Protein AF-A0AAV0Y483-F1 (afdb_monomer_lite)

Radius of gyration: 32.99 Å; chains: 1; bounding box: 53×84×98 Å

Structure (mmCIF, N/CA/C/O backbone):
data_AF-A0AAV0Y483-F1
#
_entry.id   AF-A0AAV0Y483-F1
#
loop_
_atom_site.group_PDB
_atom_site.id
_atom_site.type_symbol
_atom_site.label_atom_id
_atom_site.label_alt_id
_atom_site.label_comp_id
_atom_site.label_asym_id
_atom_site.label_entity_id
_atom_site.label_seq_id
_atom_site.pdbx_PDB_ins_code
_atom_site.Cartn_x
_atom_site.Cartn_y
_atom_site.Cartn_z
_atom_site.occupancy
_atom_site.B_iso_or_equiv
_atom_site.auth_seq_id
_atom_site.auth_comp_id
_atom_site.auth_asym_id
_atom_site.auth_atom_id
_atom_site.pdbx_PDB_model_num
ATOM 1 N N . MET A 1 1 ? 37.508 38.593 -47.266 1.00 43.88 1 MET A N 1
ATOM 2 C CA . MET A 1 1 ? 36.662 38.050 -46.185 1.00 43.88 1 MET A CA 1
ATOM 3 C C . MET A 1 1 ? 37.261 36.709 -45.834 1.00 43.88 1 MET A C 1
ATOM 5 O O . MET A 1 1 ? 37.290 35.837 -46.688 1.00 43.88 1 MET A O 1
ATOM 9 N N . ALA A 1 2 ? 37.918 36.641 -44.682 1.00 54.72 2 ALA A N 1
ATOM 10 C CA . ALA A 1 2 ? 38.745 35.520 -44.267 1.00 54.72 2 ALA A CA 1
ATOM 11 C C . ALA A 1 2 ? 38.128 34.891 -43.018 1.00 54.72 2 ALA A C 1
ATOM 13 O O . ALA A 1 2 ? 37.791 35.622 -42.089 1.00 54.72 2 ALA A O 1
ATOM 14 N N . GLY A 1 3 ? 38.052 33.561 -42.997 1.00 60.41 3 GLY A N 1
ATOM 15 C CA . GLY A 1 3 ? 38.099 32.813 -41.745 1.00 60.41 3 GLY A CA 1
ATOM 16 C C . GLY A 1 3 ? 36.783 32.308 -41.164 1.00 60.41 3 GLY A C 1
ATOM 17 O O . GLY A 1 3 ? 36.642 32.350 -39.947 1.00 60.41 3 GLY A O 1
ATOM 18 N N . GLU A 1 4 ? 35.864 31.760 -41.962 1.00 58.06 4 GLU A N 1
ATOM 19 C CA . GLU A 1 4 ? 34.979 30.725 -41.412 1.00 58.06 4 GLU A CA 1
ATOM 20 C C . GLU A 1 4 ? 35.710 29.379 -41.489 1.00 58.06 4 GLU A C 1
ATOM 22 O O . GLU A 1 4 ? 35.810 28.741 -42.534 1.00 58.06 4 GLU A O 1
ATOM 27 N N . ILE A 1 5 ? 36.328 28.983 -40.376 1.00 58.81 5 ILE A N 1
ATOM 28 C CA . ILE A 1 5 ? 36.734 27.594 -40.178 1.00 58.81 5 ILE A CA 1
ATOM 29 C C . ILE A 1 5 ? 35.422 26.857 -39.935 1.00 58.81 5 ILE A C 1
ATOM 31 O O . ILE A 1 5 ? 34.845 26.975 -38.854 1.00 58.81 5 ILE A O 1
ATOM 35 N N . ALA A 1 6 ? 34.916 26.171 -40.959 1.00 62.69 6 ALA A N 1
ATOM 36 C CA . ALA A 1 6 ? 33.845 25.207 -40.778 1.00 62.69 6 ALA A CA 1
ATOM 37 C C . ALA A 1 6 ? 34.297 24.244 -39.673 1.00 62.69 6 ALA A C 1
ATOM 39 O O . ALA A 1 6 ? 35.317 23.569 -39.819 1.00 62.69 6 ALA A O 1
ATOM 40 N N . MET A 1 7 ? 33.604 24.270 -38.532 1.00 58.38 7 MET A N 1
ATOM 41 C CA . MET A 1 7 ? 33.788 23.276 -37.482 1.00 58.38 7 MET A CA 1
ATOM 42 C C . MET A 1 7 ? 33.577 21.918 -38.141 1.00 58.38 7 MET A C 1
ATOM 44 O O . MET A 1 7 ? 32.483 21.650 -38.631 1.00 58.38 7 MET A O 1
ATOM 48 N N . ASP A 1 8 ? 34.632 21.108 -38.185 1.00 57.06 8 ASP A N 1
ATOM 49 C CA . ASP A 1 8 ? 34.559 19.718 -38.618 1.00 57.06 8 ASP A CA 1
ATOM 50 C C . ASP A 1 8 ? 33.479 19.053 -37.756 1.00 57.06 8 ASP A C 1
ATOM 52 O O . ASP A 1 8 ? 33.636 18.920 -36.534 1.00 57.06 8 ASP A O 1
ATOM 56 N N . GLU A 1 9 ? 32.333 18.724 -38.358 1.00 61.97 9 GLU A N 1
ATOM 57 C CA . GLU A 1 9 ? 31.343 17.887 -37.695 1.00 61.97 9 GLU A CA 1
ATOM 58 C C . GLU A 1 9 ? 32.084 16.624 -37.280 1.00 61.97 9 GLU A C 1
ATOM 60 O O . GLU A 1 9 ? 32.682 15.936 -38.107 1.00 61.97 9 GLU A O 1
ATOM 65 N N . THR A 1 10 ? 32.113 16.343 -35.981 1.00 62.28 10 THR A N 1
ATOM 66 C CA . THR A 1 10 ? 32.783 15.155 -35.469 1.00 62.28 10 THR A CA 1
ATOM 67 C C . THR A 1 10 ? 32.011 13.963 -36.018 1.00 62.28 10 THR A C 1
ATOM 69 O O . THR A 1 10 ? 30.938 13.623 -35.517 1.00 62.28 10 THR A O 1
ATOM 72 N N . VAL A 1 11 ? 32.507 13.373 -37.110 1.00 63.53 11 VAL A N 1
ATOM 73 C CA . VAL A 1 11 ? 31.899 12.207 -37.748 1.00 63.53 11 VAL A CA 1
ATOM 74 C C . VAL A 1 11 ? 32.067 11.041 -36.783 1.00 63.53 11 VAL A C 1
ATOM 76 O O . VAL A 1 11 ? 33.058 10.316 -36.813 1.00 63.53 11 VAL A O 1
ATOM 79 N N . MET A 1 12 ? 31.102 10.896 -35.875 1.00 63.53 12 MET A N 1
ATOM 80 C CA . MET A 1 12 ? 31.012 9.761 -34.968 1.00 63.53 12 MET A CA 1
ATOM 81 C C . MET A 1 12 ? 30.983 8.494 -35.813 1.00 63.53 12 MET A C 1
ATOM 83 O O . MET A 1 12 ? 30.107 8.323 -36.669 1.00 63.53 12 MET A O 1
ATOM 87 N N . LEU A 1 13 ? 31.935 7.594 -35.573 1.00 81.50 13 LEU A N 1
ATOM 88 C CA . LEU A 1 13 ? 31.965 6.311 -36.262 1.00 81.50 13 LEU A CA 1
ATOM 89 C C . LEU A 1 13 ? 30.641 5.582 -35.999 1.00 81.50 13 LEU A C 1
ATOM 91 O O . LEU A 1 13 ? 30.093 5.635 -34.896 1.00 81.50 13 LEU A O 1
ATOM 95 N N . ALA A 1 14 ? 30.118 4.865 -36.997 1.00 79.12 14 ALA A N 1
ATOM 96 C CA . ALA A 1 14 ? 28.844 4.151 -36.862 1.00 79.12 14 ALA A CA 1
ATOM 97 C C . ALA A 1 14 ? 28.823 3.205 -35.642 1.00 79.12 14 ALA A C 1
ATOM 99 O O . ALA A 1 14 ? 27.789 3.037 -34.997 1.00 79.12 14 ALA A O 1
ATOM 100 N N . SER A 1 15 ? 29.981 2.641 -35.286 1.00 82.69 15 SER A N 1
ATOM 101 C CA . SER A 1 15 ? 30.185 1.818 -34.092 1.00 82.69 15 SER A CA 1
ATOM 102 C C . SER A 1 15 ? 30.084 2.605 -32.780 1.00 82.69 15 SER A C 1
ATOM 104 O O . SER A 1 15 ? 29.519 2.100 -31.813 1.00 82.69 15 SER A O 1
ATOM 106 N N . GLU A 1 16 ? 30.598 3.832 -32.728 1.00 83.38 16 GLU A N 1
ATOM 107 C CA . GLU A 1 16 ? 30.497 4.717 -31.564 1.00 83.38 16 GLU A CA 1
ATOM 108 C C . GLU A 1 16 ? 29.073 5.230 -31.397 1.00 83.38 16 GLU A C 1
ATOM 110 O O . GLU A 1 16 ? 28.526 5.165 -30.300 1.00 83.38 16 GLU A O 1
ATOM 115 N N . ARG A 1 17 ? 28.422 5.626 -32.498 1.00 84.81 17 ARG A N 1
ATOM 116 C CA . ARG A 1 17 ? 26.998 5.975 -32.496 1.00 84.81 17 ARG A CA 1
ATOM 117 C C . ARG A 1 17 ? 26.150 4.817 -31.976 1.00 84.81 17 ARG A C 1
ATOM 119 O O . ARG A 1 17 ? 25.326 5.025 -31.094 1.00 84.81 17 ARG A O 1
ATOM 126 N N . TYR A 1 18 ? 26.383 3.601 -32.472 1.00 88.81 18 TYR A N 1
ATOM 127 C CA . TYR A 1 18 ? 25.677 2.407 -32.011 1.00 88.81 18 TYR A CA 1
ATOM 128 C C . TYR A 1 18 ? 25.874 2.165 -30.508 1.00 88.81 18 TYR A C 1
ATOM 130 O O . TYR A 1 18 ? 24.892 2.000 -29.789 1.00 88.81 18 TYR A O 1
ATOM 138 N N . LYS A 1 19 ? 27.119 2.197 -30.011 1.00 89.12 19 LYS A N 1
ATOM 139 C CA . LYS A 1 19 ? 27.419 2.013 -28.579 1.00 89.12 19 LYS A CA 1
ATOM 140 C C . LYS A 1 19 ? 26.712 3.052 -27.713 1.00 89.12 19 LYS A C 1
ATOM 142 O O . LYS A 1 19 ? 26.066 2.684 -26.737 1.00 89.12 19 LYS A O 1
ATOM 147 N N . THR A 1 20 ? 26.807 4.323 -28.091 1.00 87.12 20 THR A N 1
ATOM 148 C CA . THR A 1 20 ? 26.188 5.432 -27.364 1.00 87.12 20 THR A CA 1
ATOM 149 C C . THR A 1 20 ? 24.666 5.303 -27.357 1.00 87.12 20 THR A C 1
ATOM 151 O O . THR A 1 20 ? 24.049 5.399 -26.302 1.00 87.12 20 THR A O 1
ATOM 154 N N . THR A 1 21 ? 24.049 5.001 -28.503 1.00 91.19 21 THR A N 1
ATOM 155 C CA . THR A 1 21 ? 22.597 4.797 -28.591 1.00 91.19 21 THR A CA 1
ATOM 156 C C . THR A 1 21 ? 22.136 3.616 -27.744 1.00 91.19 21 THR A C 1
ATOM 158 O O . THR A 1 21 ? 21.199 3.767 -26.969 1.00 91.19 21 THR A O 1
ATOM 161 N N . VAL A 1 22 ? 22.792 2.456 -27.843 1.00 93.62 22 VAL A N 1
ATOM 162 C CA . VAL A 1 22 ? 22.415 1.274 -27.052 1.00 93.62 22 VAL A CA 1
ATOM 163 C C . VAL A 1 22 ? 22.568 1.546 -25.559 1.00 93.62 22 VAL A C 1
ATOM 165 O O . VAL A 1 22 ? 21.680 1.192 -24.791 1.00 93.62 22 VAL A O 1
ATOM 168 N N . TYR A 1 23 ? 23.650 2.209 -25.146 1.00 94.12 23 TYR A N 1
ATOM 169 C CA . TYR A 1 23 ? 23.866 2.579 -23.750 1.00 94.12 23 TYR A CA 1
ATOM 170 C C . TYR A 1 23 ? 22.713 3.424 -23.196 1.00 94.12 23 TYR A C 1
ATOM 172 O O . TYR A 1 23 ? 22.144 3.072 -22.164 1.00 94.12 23 TYR A O 1
ATOM 180 N N . PHE A 1 24 ? 22.321 4.487 -23.906 1.00 95.00 24 PHE A N 1
ATOM 181 C CA . PHE A 1 24 ? 21.220 5.345 -23.465 1.00 95.00 24 PHE A CA 1
ATOM 182 C C . PHE A 1 24 ? 19.868 4.632 -23.499 1.00 95.00 24 PHE A C 1
ATOM 184 O O . PHE A 1 24 ? 19.128 4.716 -22.528 1.00 95.00 24 PHE A O 1
ATOM 191 N N . VAL A 1 25 ? 19.582 3.839 -24.535 1.00 96.56 25 VAL A N 1
ATOM 192 C CA . VAL A 1 25 ? 18.341 3.048 -24.603 1.00 96.56 25 VAL A CA 1
ATOM 193 C C . VAL A 1 25 ? 18.236 2.074 -23.429 1.00 96.56 25 VAL A C 1
ATOM 195 O O . VAL A 1 25 ? 17.170 1.942 -22.827 1.00 96.56 25 VAL A O 1
ATOM 198 N N . VAL A 1 26 ? 19.329 1.392 -23.077 1.00 95.56 26 VAL A N 1
ATOM 199 C CA . VAL A 1 26 ? 19.349 0.469 -21.934 1.00 95.56 26 VAL A CA 1
AT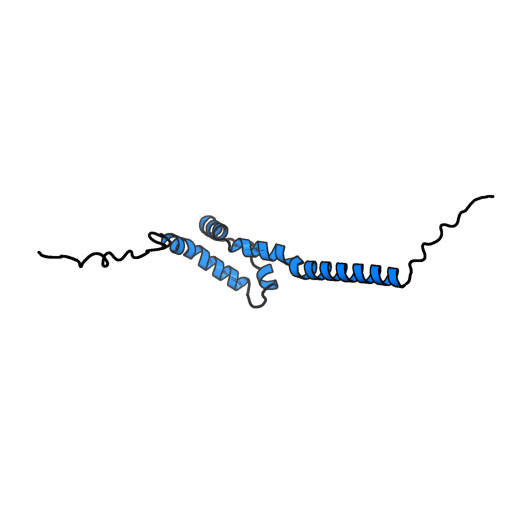OM 200 C C . VAL A 1 26 ? 19.148 1.226 -20.623 1.00 95.56 26 VAL A C 1
ATOM 202 O O . VAL A 1 26 ? 18.345 0.787 -19.800 1.00 95.56 26 VAL A O 1
ATOM 205 N N . LEU A 1 27 ? 19.820 2.364 -20.428 1.00 95.88 27 LEU A N 1
ATOM 206 C CA . LEU A 1 27 ? 19.632 3.190 -19.234 1.00 95.88 27 LEU A CA 1
ATOM 207 C C . LEU A 1 27 ? 18.194 3.693 -19.098 1.00 95.88 27 LEU A C 1
ATOM 209 O O . LEU A 1 27 ? 17.602 3.522 -18.034 1.00 95.88 27 LEU A O 1
ATOM 213 N N . ASP A 1 28 ? 17.614 4.239 -20.165 1.00 95.81 28 ASP A N 1
ATOM 214 C CA . ASP A 1 28 ? 16.230 4.720 -20.172 1.00 95.81 28 ASP A CA 1
ATOM 215 C C . ASP A 1 28 ? 15.250 3.582 -19.881 1.00 95.81 28 ASP A C 1
ATOM 217 O O . ASP A 1 28 ? 14.285 3.755 -19.140 1.00 95.81 28 ASP A O 1
ATOM 221 N N . THR A 1 29 ? 15.526 2.384 -20.404 1.00 94.69 29 THR A N 1
ATOM 222 C CA . THR A 1 29 ? 14.723 1.188 -20.124 1.00 94.69 29 THR A CA 1
ATOM 223 C C . THR A 1 29 ? 14.791 0.804 -18.646 1.00 94.69 29 THR A C 1
ATOM 225 O O . THR A 1 29 ? 13.759 0.506 -18.048 1.00 94.69 29 THR A O 1
ATOM 228 N N . ILE A 1 30 ? 15.981 0.829 -18.033 1.00 94.25 30 ILE A N 1
ATOM 229 C CA . ILE A 1 30 ? 16.157 0.526 -16.604 1.00 94.25 30 ILE A CA 1
ATOM 230 C C . ILE A 1 30 ? 15.441 1.569 -15.743 1.00 94.25 30 ILE A C 1
ATOM 232 O O . ILE A 1 30 ? 14.706 1.201 -14.827 1.00 94.25 30 ILE A O 1
ATOM 236 N N . ILE A 1 31 ? 15.630 2.856 -16.045 1.00 91.56 31 ILE A N 1
ATOM 237 C CA . ILE A 1 31 ? 14.984 3.954 -15.321 1.00 91.56 31 ILE A CA 1
ATOM 238 C C . ILE A 1 31 ? 13.467 3.816 -15.429 1.00 91.56 31 ILE A C 1
ATOM 240 O O . ILE A 1 31 ? 12.800 3.793 -14.399 1.00 91.56 31 ILE A O 1
ATOM 244 N N . ASN A 1 32 ? 12.926 3.622 -16.635 1.00 92.75 32 ASN A N 1
ATOM 245 C CA . ASN A 1 32 ? 11.492 3.421 -16.831 1.00 92.75 32 ASN A CA 1
ATOM 246 C C . ASN A 1 32 ? 10.978 2.193 -16.083 1.00 92.75 32 ASN A C 1
ATOM 248 O O . ASN A 1 32 ? 9.957 2.286 -15.417 1.00 92.75 32 ASN A O 1
ATOM 252 N N . ALA A 1 33 ? 11.683 1.061 -16.121 1.00 88.75 33 ALA A N 1
ATOM 253 C CA . ALA A 1 33 ? 11.259 -0.135 -15.399 1.00 88.75 33 ALA A CA 1
ATOM 254 C C . ALA A 1 33 ? 11.173 0.106 -13.881 1.00 88.75 33 ALA A C 1
ATOM 256 O O . ALA A 1 33 ? 10.207 -0.315 -13.244 1.00 88.75 33 ALA A O 1
ATOM 257 N N . ILE A 1 34 ? 12.155 0.802 -13.299 1.00 87.00 34 ILE A N 1
ATOM 258 C CA . ILE A 1 34 ? 12.149 1.159 -11.874 1.00 87.00 34 ILE A CA 1
ATOM 259 C C . ILE A 1 34 ? 11.032 2.167 -11.589 1.00 87.00 34 ILE A C 1
ATOM 261 O O . ILE A 1 34 ? 10.231 1.949 -10.682 1.00 87.00 34 ILE A O 1
ATOM 265 N N . SER A 1 35 ? 10.940 3.239 -12.375 1.00 86.25 35 SER A N 1
ATOM 266 C CA . SER A 1 35 ? 9.918 4.271 -12.214 1.00 86.25 35 SER A CA 1
ATOM 267 C C . SER A 1 35 ? 8.515 3.688 -12.322 1.00 86.25 35 SER A C 1
ATOM 269 O O . SER A 1 35 ? 7.720 3.909 -11.424 1.00 86.25 35 SER A O 1
ATOM 271 N N . THR A 1 36 ? 8.211 2.877 -13.336 1.00 83.44 36 THR A N 1
ATOM 272 C CA . THR A 1 36 ? 6.899 2.231 -13.484 1.00 83.44 36 THR A CA 1
ATOM 273 C C . THR A 1 36 ? 6.598 1.289 -12.323 1.00 83.44 36 THR A C 1
ATOM 275 O O . THR A 1 36 ? 5.480 1.282 -11.823 1.00 83.44 36 THR A O 1
ATOM 278 N N . ARG A 1 37 ? 7.584 0.516 -11.849 1.00 79.88 37 ARG A N 1
ATOM 279 C CA . ARG A 1 37 ? 7.361 -0.453 -10.767 1.00 79.88 37 ARG A CA 1
ATOM 280 C C . ARG A 1 37 ? 7.150 0.200 -9.399 1.00 79.88 37 ARG A C 1
ATOM 282 O O . ARG A 1 37 ? 6.462 -0.379 -8.565 1.00 79.88 37 ARG A O 1
ATOM 289 N N . PHE A 1 38 ? 7.751 1.364 -9.155 1.00 80.25 38 PHE A N 1
ATOM 290 C CA . PHE A 1 38 ? 7.735 2.022 -7.843 1.00 80.25 38 PHE A CA 1
ATOM 291 C C . PHE A 1 38 ? 7.037 3.390 -7.825 1.00 80.25 38 PHE A C 1
ATOM 293 O O . PHE A 1 38 ? 7.008 4.022 -6.772 1.00 80.25 38 PHE A O 1
ATOM 300 N N . CYS A 1 39 ? 6.445 3.843 -8.936 1.00 79.62 39 CYS A N 1
ATOM 301 C CA . CYS A 1 39 ? 5.712 5.115 -9.022 1.00 79.62 39 CYS A CA 1
ATOM 302 C C . CYS A 1 39 ? 4.647 5.232 -7.923 1.00 79.62 39 CYS A C 1
ATOM 304 O O . CYS A 1 39 ? 4.540 6.261 -7.263 1.00 79.62 39 CYS A O 1
ATOM 306 N N . GLU A 1 40 ? 3.908 4.148 -7.692 1.00 71.50 40 GLU A N 1
ATOM 307 C CA . GLU A 1 40 ? 2.802 4.081 -6.729 1.00 71.50 40 GLU A CA 1
ATOM 308 C C . GLU A 1 40 ? 3.249 3.592 -5.343 1.00 71.50 40 GLU A C 1
ATOM 310 O O . GLU A 1 40 ? 2.477 3.622 -4.388 1.00 71.50 40 GLU A O 1
ATOM 315 N N . ALA A 1 41 ? 4.517 3.189 -5.182 1.00 80.38 41 ALA A N 1
ATOM 316 C CA . ALA A 1 41 ? 5.014 2.626 -3.926 1.00 80.38 41 ALA A CA 1
ATOM 317 C C . ALA A 1 41 ? 4.901 3.615 -2.761 1.00 80.38 41 ALA A C 1
ATOM 319 O O . ALA A 1 41 ? 4.654 3.212 -1.628 1.00 80.38 41 ALA A O 1
ATOM 320 N N . LYS A 1 42 ? 5.058 4.916 -3.030 1.00 81.31 42 LYS A N 1
ATOM 321 C CA . LYS A 1 42 ? 4.892 5.959 -2.011 1.00 81.31 42 LYS A CA 1
ATOM 322 C C . LYS A 1 42 ? 3.461 6.015 -1.480 1.00 81.31 42 LYS A C 1
ATOM 324 O O . LYS A 1 42 ? 3.280 6.213 -0.284 1.00 81.31 42 LYS A O 1
ATOM 329 N N . GLU A 1 43 ? 2.484 5.863 -2.361 1.00 85.25 43 GLU A N 1
ATOM 330 C CA . GLU A 1 43 ? 1.063 5.962 -2.034 1.00 85.25 43 GLU A CA 1
ATOM 331 C C . GLU A 1 43 ? 0.615 4.704 -1.270 1.00 85.25 43 GLU A C 1
ATOM 333 O O . GLU A 1 43 ? 0.121 4.808 -0.151 1.00 85.25 43 GLU A O 1
ATOM 338 N N . ILE A 1 44 ? 1.036 3.519 -1.729 1.00 88.75 44 ILE A N 1
ATOM 339 C CA . ILE A 1 44 ? 0.864 2.249 -0.998 1.00 88.75 44 ILE A CA 1
ATOM 340 C C . ILE A 1 44 ? 1.485 2.310 0.409 1.00 88.75 44 ILE A C 1
ATOM 342 O O . ILE A 1 44 ? 0.919 1.807 1.378 1.00 88.75 44 ILE A O 1
ATOM 346 N N . LEU A 1 45 ? 2.660 2.931 0.558 1.00 87.31 45 LEU A N 1
ATOM 347 C CA . LEU A 1 45 ? 3.306 3.073 1.865 1.00 87.31 45 LEU A CA 1
ATOM 348 C C . LEU A 1 45 ? 2.532 3.991 2.821 1.00 87.31 45 LEU A C 1
ATOM 350 O O . LEU A 1 45 ? 2.630 3.790 4.034 1.00 87.31 45 LEU A O 1
ATOM 354 N N . LYS A 1 46 ? 1.764 4.971 2.320 1.00 88.44 46 LYS A N 1
ATOM 355 C CA . LYS A 1 46 ? 0.877 5.779 3.173 1.00 88.44 46 LYS A CA 1
ATOM 356 C C . LYS A 1 46 ? -0.213 4.901 3.771 1.00 88.44 46 LYS A C 1
ATOM 358 O O . LYS A 1 46 ? -0.373 4.912 4.991 1.00 88.44 46 LYS A O 1
ATOM 363 N N . ASP A 1 47 ? -0.861 4.084 2.952 1.00 90.69 47 ASP A N 1
ATOM 364 C CA . ASP A 1 47 ? -1.874 3.135 3.414 1.00 90.69 47 ASP A CA 1
ATOM 365 C C . ASP A 1 47 ? -1.287 2.113 4.395 1.00 90.69 47 ASP A C 1
ATOM 367 O O . ASP A 1 47 ? -1.826 1.899 5.480 1.00 90.69 47 ASP A O 1
ATOM 371 N N . LEU A 1 48 ? -0.117 1.539 4.092 1.00 90.25 48 LEU A N 1
ATOM 372 C CA . LEU A 1 48 ? 0.558 0.602 4.999 1.00 90.25 48 LEU A CA 1
ATOM 373 C C . LEU A 1 48 ? 0.967 1.251 6.327 1.00 90.25 48 LEU A C 1
ATOM 375 O O . LEU A 1 48 ? 1.015 0.573 7.353 1.00 90.25 48 LEU A O 1
ATOM 379 N N . SER A 1 49 ? 1.231 2.560 6.346 1.00 90.62 49 SER A N 1
ATOM 380 C CA . SER A 1 49 ? 1.539 3.273 7.590 1.00 90.62 49 SER A CA 1
ATOM 381 C C . SER A 1 49 ? 0.360 3.279 8.570 1.00 90.62 49 SER A C 1
ATOM 383 O O . SER A 1 49 ? 0.584 3.316 9.785 1.00 90.62 49 SER A O 1
ATOM 385 N N . LEU A 1 50 ? -0.882 3.168 8.074 1.00 89.81 50 LEU A N 1
ATOM 386 C CA . LEU A 1 50 ? -2.079 3.028 8.908 1.00 89.81 50 LEU A CA 1
ATOM 387 C C . LEU A 1 50 ? -2.057 1.720 9.698 1.00 89.81 50 LEU A C 1
ATOM 389 O O . LEU A 1 50 ? -2.474 1.697 10.849 1.00 89.81 50 LEU A O 1
ATOM 393 N N . LEU A 1 51 ? -1.476 0.661 9.130 1.00 88.56 51 LEU A N 1
ATOM 394 C CA . LEU A 1 51 ? -1.350 -0.648 9.774 1.00 88.56 51 LEU A CA 1
ATOM 395 C C . LEU A 1 51 ? -0.235 -0.706 10.831 1.00 88.56 51 LEU A C 1
ATOM 397 O O . LEU A 1 51 ? -0.042 -1.736 11.479 1.00 88.56 51 LEU A O 1
ATOM 401 N N . SER A 1 52 ? 0.529 0.373 11.021 1.00 88.75 52 SER A N 1
ATOM 402 C CA . SER A 1 52 ? 1.558 0.398 12.059 1.00 88.75 52 SER A CA 1
ATOM 403 C C . SER A 1 52 ? 0.923 0.376 13.457 1.00 88.75 52 SER A C 1
ATOM 405 O O . SER A 1 52 ? -0.046 1.101 13.700 1.00 88.75 52 SER A O 1
ATOM 407 N N . PRO A 1 53 ? 1.467 -0.391 14.422 1.00 82.50 53 PRO A N 1
ATOM 408 C CA . PRO A 1 53 ? 0.881 -0.508 15.759 1.00 82.50 53 PRO A CA 1
ATOM 409 C C . PRO A 1 53 ? 0.635 0.842 16.443 1.00 82.50 53 PRO A C 1
ATOM 411 O O . PRO A 1 53 ? -0.382 1.030 17.107 1.00 82.50 53 PRO A O 1
ATOM 414 N N . GLN A 1 54 ? 1.537 1.808 16.243 1.00 86.19 54 GLN A N 1
ATOM 415 C CA . GLN A 1 54 ? 1.408 3.158 16.792 1.00 86.19 54 GLN A CA 1
ATOM 416 C C . GLN A 1 54 ? 0.187 3.887 16.224 1.00 86.19 54 GLN A C 1
ATOM 418 O O . GLN A 1 54 ? -0.508 4.598 16.950 1.00 86.19 54 GLN A O 1
ATOM 423 N N . ARG A 1 55 ? -0.077 3.720 14.925 1.00 87.81 55 ARG A N 1
ATOM 424 C CA . ARG A 1 55 ? -1.179 4.380 14.225 1.00 87.81 55 ARG A CA 1
ATOM 425 C C . ARG A 1 55 ? -2.515 3.716 14.550 1.00 87.81 55 ARG A C 1
ATOM 427 O O . ARG A 1 55 ? -3.472 4.423 14.845 1.00 87.81 55 ARG A O 1
ATOM 434 N N . ILE A 1 56 ? -2.545 2.388 14.628 1.00 88.56 56 ILE A N 1
ATOM 435 C CA . ILE A 1 56 ? -3.714 1.625 15.088 1.00 88.56 56 ILE A CA 1
ATOM 436 C C . ILE A 1 56 ? -4.103 2.051 16.512 1.00 88.56 56 ILE A C 1
ATOM 438 O O . ILE A 1 56 ? -5.269 2.346 16.773 1.00 88.56 56 ILE A O 1
ATOM 442 N N . LEU A 1 57 ? -3.129 2.176 17.421 1.00 85.81 57 LEU A N 1
ATOM 443 C CA . LEU A 1 57 ? -3.371 2.631 18.794 1.00 85.81 57 LEU A CA 1
ATOM 444 C C . LEU A 1 57 ? -3.848 4.092 18.851 1.00 85.81 57 LEU A C 1
ATOM 446 O O . LEU A 1 57 ? -4.731 4.431 19.637 1.00 85.81 57 LEU A O 1
ATOM 450 N N . PHE A 1 58 ? -3.297 4.959 17.998 1.00 86.94 58 PHE A N 1
ATOM 451 C CA . PHE A 1 58 ? -3.746 6.346 17.880 1.00 86.94 58 PHE A CA 1
ATOM 452 C C . PHE A 1 58 ? -5.235 6.430 17.516 1.00 86.94 58 PHE A C 1
ATOM 454 O O . PHE A 1 58 ? -5.976 7.137 18.198 1.00 86.94 58 PHE A O 1
ATOM 461 N N . TYR A 1 59 ? -5.681 5.688 16.499 1.00 84.50 59 TYR A N 1
ATOM 462 C CA . TYR A 1 59 ? -7.090 5.666 16.085 1.00 84.50 59 TYR A CA 1
ATOM 463 C C . TYR A 1 59 ? -7.996 4.953 17.100 1.00 84.50 59 TYR A C 1
ATOM 465 O O . TYR A 1 59 ? -9.142 5.352 17.289 1.00 84.50 59 TYR A O 1
ATOM 473 N N . SER A 1 60 ? -7.477 3.959 17.828 1.00 82.69 60 SER A N 1
ATOM 474 C CA . SER A 1 60 ? -8.201 3.344 18.948 1.00 82.69 60 SER A CA 1
ATOM 475 C C . SER A 1 60 ? -8.528 4.358 20.054 1.00 82.69 60 SER A C 1
ATOM 477 O O . SER A 1 60 ? -9.617 4.319 20.622 1.00 82.69 60 SER A O 1
ATOM 479 N N . ASN A 1 61 ? -7.603 5.274 20.360 1.00 80.94 61 ASN A N 1
ATOM 480 C CA . ASN A 1 61 ? -7.727 6.194 21.497 1.00 80.94 61 ASN A CA 1
ATOM 481 C C . ASN A 1 61 ? -8.373 7.545 21.153 1.00 80.94 61 ASN A C 1
ATOM 483 O O . ASN A 1 61 ? -8.955 8.172 22.034 1.00 80.94 61 ASN A O 1
ATOM 487 N N . ASN A 1 62 ? -8.258 8.012 19.906 1.00 78.94 62 ASN A N 1
ATOM 488 C CA . ASN A 1 62 ? -8.687 9.363 19.506 1.00 78.94 62 ASN A CA 1
ATOM 489 C C . ASN A 1 62 ? -9.957 9.390 18.649 1.00 78.94 62 ASN A C 1
ATOM 491 O O . ASN A 1 62 ? -10.405 10.463 18.254 1.00 78.94 62 ASN A O 1
ATOM 495 N N . GLY A 1 63 ? -10.541 8.227 18.380 1.00 70.06 63 GLY A N 1
ATOM 496 C CA . GLY A 1 63 ? -11.683 8.093 17.492 1.00 70.06 63 GLY A CA 1
ATOM 497 C C . GLY A 1 63 ? -11.288 7.375 16.198 1.00 70.06 63 GLY A C 1
ATOM 498 O O . GLY A 1 63 ? -10.235 7.656 15.626 1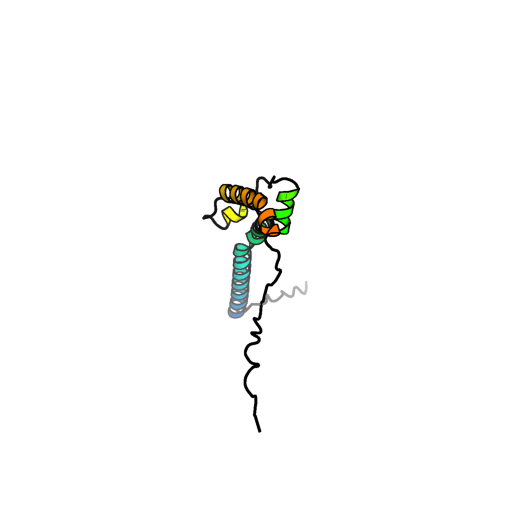.00 70.06 63 GLY A O 1
ATOM 499 N N . PRO A 1 64 ? -12.124 6.441 15.728 1.00 67.75 64 PRO A N 1
ATOM 500 C CA . PRO A 1 64 ? -11.790 5.521 14.645 1.00 67.75 64 PRO A CA 1
ATOM 501 C C . PRO A 1 64 ? -11.987 6.100 13.240 1.00 67.75 64 PRO A C 1
ATOM 503 O O . PRO A 1 64 ? -11.995 5.337 12.277 1.00 67.75 64 PRO A O 1
ATOM 506 N N . GLU A 1 65 ? -12.220 7.406 13.109 1.00 78.56 65 GLU A N 1
ATOM 507 C CA . GLU A 1 65 ? -12.475 8.020 11.807 1.00 78.56 65 GLU A CA 1
ATOM 508 C C . GLU A 1 65 ? -11.188 8.022 1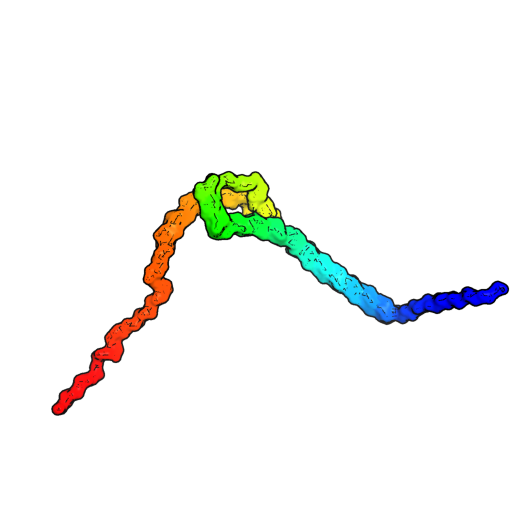0.981 1.00 78.56 65 GLU A C 1
ATOM 510 O O . GLU A 1 65 ? -10.298 8.861 11.132 1.00 78.56 65 GLU A O 1
ATOM 515 N N . LEU A 1 66 ? -11.083 7.004 10.131 1.00 83.25 66 LEU A N 1
ATOM 516 C CA . LEU A 1 66 ? -10.111 6.937 9.059 1.00 83.25 66 LEU A CA 1
ATOM 517 C C . LEU A 1 66 ? -10.456 7.979 7.984 1.00 83.25 66 LEU A C 1
ATOM 519 O O . LEU A 1 66 ? -11.628 8.318 7.810 1.00 83.25 66 LEU A O 1
ATOM 523 N N . PRO A 1 67 ? -9.450 8.462 7.240 1.00 86.00 67 PRO A N 1
ATOM 524 C CA . PRO A 1 67 ? -9.683 9.192 5.998 1.00 86.00 67 PRO A CA 1
ATOM 525 C C . PRO A 1 67 ? -10.584 8.403 5.032 1.00 86.00 67 PRO A C 1
ATOM 527 O O . PRO A 1 67 ? -10.521 7.173 5.004 1.00 86.00 67 PRO A O 1
ATOM 530 N N . GLU A 1 68 ? -11.399 9.099 4.234 1.00 83.50 68 GLU A N 1
ATOM 531 C CA . GLU A 1 68 ? -12.300 8.464 3.250 1.00 83.50 68 GLU A CA 1
ATOM 532 C C . GLU A 1 68 ? -11.547 7.648 2.187 1.00 83.50 68 GLU A C 1
ATOM 534 O O . GLU A 1 68 ? -12.074 6.661 1.683 1.00 83.50 68 GLU A O 1
ATOM 539 N N . ASP A 1 69 ? -10.316 8.047 1.873 1.00 87.88 69 ASP A N 1
ATOM 540 C CA . ASP A 1 69 ? -9.416 7.428 0.898 1.00 87.88 69 ASP A CA 1
ATOM 541 C C . ASP A 1 69 ? -8.500 6.352 1.510 1.00 87.88 69 ASP A C 1
ATOM 543 O O . ASP A 1 69 ? -7.605 5.833 0.842 1.00 87.88 69 ASP A O 1
ATOM 547 N N . ALA A 1 70 ? -8.703 5.983 2.780 1.00 88.12 70 ALA A N 1
ATOM 548 C CA . ALA A 1 70 ? -7.878 4.975 3.432 1.00 88.12 70 ALA A CA 1
ATOM 549 C C . ALA A 1 70 ? -7.942 3.626 2.695 1.00 88.12 70 ALA A C 1
ATOM 551 O O . ALA A 1 70 ? -9.022 3.088 2.446 1.00 88.12 70 ALA A O 1
ATOM 552 N N . PHE A 1 71 ? -6.769 3.042 2.431 1.00 92.25 71 PHE A N 1
ATOM 553 C CA . PHE A 1 71 ? -6.602 1.738 1.774 1.00 92.25 71 PHE A CA 1
ATOM 554 C C . PHE A 1 71 ? -6.948 1.699 0.277 1.00 92.25 71 PHE A C 1
ATOM 556 O O . PHE A 1 71 ? -6.922 0.616 -0.321 1.00 92.25 71 PHE A O 1
ATOM 563 N N . GLU A 1 72 ? -7.255 2.839 -0.347 1.00 91.19 72 GLU A N 1
ATOM 564 C CA . GLU A 1 72 ? -7.580 2.897 -1.774 1.00 91.19 72 GLU A CA 1
ATOM 565 C C . GLU A 1 72 ? -6.403 2.416 -2.642 1.00 91.19 72 GLU A C 1
ATOM 567 O O . GLU A 1 72 ? -6.594 1.656 -3.598 1.00 91.19 72 GLU A O 1
ATOM 572 N N . ASP A 1 73 ? -5.174 2.791 -2.284 1.00 90.19 73 ASP A N 1
ATOM 573 C CA . ASP A 1 73 ? -3.977 2.445 -3.050 1.00 90.19 73 ASP A CA 1
ATOM 574 C C . ASP A 1 73 ? -3.534 1.001 -2.799 1.00 90.19 73 ASP A C 1
ATOM 576 O O . ASP A 1 73 ? -3.064 0.331 -3.721 1.00 90.19 73 ASP A O 1
ATOM 580 N N . ILE A 1 74 ? -3.774 0.460 -1.598 1.00 89.56 74 ILE A N 1
ATOM 581 C CA . ILE A 1 74 ? -3.652 -0.988 -1.350 1.00 89.56 74 ILE A CA 1
ATOM 582 C C . ILE A 1 74 ? -4.637 -1.782 -2.213 1.00 89.56 74 ILE A C 1
ATOM 584 O O . ILE A 1 74 ? -4.246 -2.807 -2.770 1.00 89.56 74 ILE A O 1
ATOM 588 N N . GLY A 1 75 ? -5.882 -1.320 -2.364 1.00 89.06 75 GLY A N 1
ATOM 589 C CA . GLY A 1 75 ? -6.873 -1.972 -3.227 1.00 89.06 75 GLY A CA 1
ATOM 590 C C . GLY A 1 75 ? -6.474 -1.984 -4.701 1.00 89.06 75 GLY A C 1
ATOM 591 O O . GLY A 1 75 ? -6.614 -3.002 -5.379 1.00 89.06 75 GLY A O 1
ATOM 592 N N . LYS A 1 76 ? -5.919 -0.871 -5.197 1.00 87.50 76 LYS A N 1
ATOM 593 C CA . LYS A 1 76 ? -5.367 -0.786 -6.561 1.00 87.50 76 LYS A CA 1
ATOM 594 C C . LYS A 1 76 ? -4.169 -1.718 -6.744 1.00 87.50 76 LYS A C 1
ATOM 596 O O . LYS A 1 76 ? -4.050 -2.372 -7.780 1.00 87.50 76 LYS A O 1
ATOM 601 N N . TRP A 1 77 ? -3.295 -1.796 -5.740 1.00 85.25 77 TRP A N 1
ATOM 602 C CA . TRP A 1 77 ? -2.080 -2.607 -5.785 1.00 85.25 77 TRP A CA 1
ATOM 603 C C . TRP A 1 77 ? -2.348 -4.113 -5.674 1.00 85.25 77 TRP A C 1
ATOM 605 O O . TRP A 1 77 ? -1.686 -4.916 -6.336 1.00 85.25 77 TRP A O 1
ATOM 615 N N . LEU A 1 78 ? -3.326 -4.504 -4.856 1.00 87.12 78 LEU A N 1
ATOM 616 C CA . LEU A 1 78 ? -3.726 -5.888 -4.620 1.00 87.12 78 LEU A CA 1
ATOM 617 C C . LEU A 1 78 ? -5.221 -6.052 -4.930 1.00 87.12 78 LEU A C 1
ATOM 619 O O . LEU A 1 78 ? -6.038 -6.007 -4.013 1.00 87.12 78 LEU A O 1
ATOM 623 N N . PRO A 1 79 ? -5.592 -6.345 -6.194 1.00 83.69 79 PRO A N 1
ATOM 624 C CA . PRO A 1 79 ? -6.994 -6.423 -6.626 1.00 83.69 79 PRO A CA 1
ATOM 625 C C . PRO A 1 79 ? -7.833 -7.492 -5.911 1.00 83.69 79 PRO A C 1
ATOM 627 O O . PRO A 1 79 ? -9.053 -7.513 -6.032 1.00 83.69 79 PRO A O 1
ATOM 630 N N . SER A 1 80 ? -7.186 -8.427 -5.210 1.00 89.38 80 SER A N 1
ATOM 631 C CA . SER A 1 80 ? -7.847 -9.437 -4.380 1.00 89.38 80 SER A CA 1
ATOM 632 C C . SER A 1 80 ? -8.359 -8.891 -3.045 1.00 89.38 80 SER A C 1
ATOM 634 O O . SER A 1 80 ? -9.094 -9.593 -2.356 1.00 89.38 80 SER A O 1
ATOM 636 N N . ILE A 1 81 ? -7.922 -7.695 -2.646 1.00 87.88 81 ILE A N 1
ATOM 637 C CA . ILE A 1 81 ? -8.319 -7.033 -1.407 1.00 87.88 81 ILE A CA 1
ATOM 638 C C . ILE A 1 81 ? -9.404 -6.016 -1.745 1.00 87.88 81 ILE A C 1
ATOM 640 O O . ILE A 1 81 ? -9.207 -5.150 -2.591 1.00 87.88 81 ILE A O 1
ATOM 644 N N . ASP A 1 82 ? -10.537 -6.108 -1.055 1.00 89.69 82 ASP A N 1
ATOM 645 C CA . ASP A 1 82 ? -11.566 -5.071 -1.080 1.00 89.69 82 ASP A CA 1
ATOM 646 C C . ASP A 1 82 ? -11.256 -4.024 0.009 1.00 89.69 82 ASP A C 1
ATOM 648 O O . ASP A 1 82 ? -11.296 -4.371 1.197 1.00 89.69 82 ASP A O 1
ATOM 652 N N . PRO A 1 83 ? -10.963 -2.758 -0.354 1.00 88.88 83 PRO A N 1
ATOM 653 C CA . PRO A 1 83 ? -10.681 -1.690 0.607 1.00 88.88 83 PRO A CA 1
ATOM 654 C C . PRO A 1 83 ? -11.789 -1.486 1.641 1.00 88.88 83 PRO A C 1
ATOM 656 O O . PRO A 1 83 ? -11.503 -1.195 2.801 1.00 88.88 83 PRO A O 1
ATOM 659 N N . SER A 1 84 ? -13.053 -1.693 1.255 1.00 87.00 84 SER A N 1
ATOM 660 C CA . SER A 1 84 ? -14.203 -1.491 2.148 1.00 87.00 84 SER A CA 1
ATOM 661 C C . SER A 1 84 ? -14.230 -2.534 3.266 1.00 87.00 84 SER A C 1
ATOM 663 O O . SER A 1 84 ? -14.426 -2.214 4.446 1.00 87.00 84 SER A O 1
ATOM 665 N N . ASN A 1 85 ? -13.978 -3.795 2.903 1.00 91.00 85 ASN A N 1
ATOM 666 C CA . ASN A 1 85 ? -13.816 -4.872 3.874 1.00 91.00 85 ASN A CA 1
ATOM 667 C C . ASN A 1 85 ? -12.578 -4.647 4.742 1.00 91.00 85 ASN A C 1
ATOM 669 O O . ASN A 1 85 ? -12.677 -4.771 5.961 1.00 91.00 85 ASN A O 1
ATOM 673 N N . LEU A 1 86 ? -11.447 -4.247 4.149 1.00 90.94 86 LEU A N 1
ATOM 674 C CA . LEU A 1 86 ? -10.220 -3.985 4.901 1.00 90.94 86 LEU A CA 1
ATOM 675 C C . LEU A 1 86 ? -10.411 -2.869 5.938 1.00 90.94 86 LEU A C 1
ATOM 677 O O . LEU A 1 86 ? -9.986 -3.022 7.080 1.00 90.94 86 LEU A O 1
ATOM 681 N N . GLY A 1 87 ? -11.104 -1.783 5.585 1.00 89.81 87 GLY A N 1
ATOM 682 C CA . GLY A 1 87 ? -11.441 -0.711 6.524 1.00 89.81 87 GLY A CA 1
ATOM 683 C C . GLY A 1 87 ? -12.322 -1.192 7.681 1.00 89.81 87 GLY A C 1
ATOM 684 O O . GLY A 1 87 ? -12.090 -0.841 8.841 1.00 89.81 87 GLY A O 1
ATOM 685 N N . THR A 1 88 ? -13.290 -2.062 7.390 1.00 89.12 88 THR A N 1
ATOM 686 C CA . THR A 1 88 ? -14.158 -2.665 8.413 1.00 89.12 88 THR A CA 1
ATOM 687 C C . THR A 1 88 ? -13.372 -3.585 9.350 1.00 89.12 88 THR A C 1
ATOM 689 O O . THR A 1 88 ? -13.512 -3.495 10.573 1.00 89.12 88 THR A O 1
ATOM 692 N N . GLU A 1 89 ? -12.519 -4.450 8.800 1.00 89.69 89 GLU A N 1
ATOM 693 C CA . GLU A 1 89 ? -11.648 -5.340 9.573 1.00 89.69 89 GLU A CA 1
ATOM 694 C C . GLU A 1 89 ? -10.661 -4.551 10.429 1.00 89.69 89 GLU A C 1
ATOM 696 O O . GLU A 1 89 ? -10.507 -4.841 11.616 1.00 89.69 89 GLU A O 1
ATOM 701 N N . TYR A 1 90 ? -10.054 -3.509 9.864 1.00 90.94 90 TYR A N 1
ATOM 702 C CA . TYR A 1 90 ? -9.167 -2.604 10.581 1.00 90.94 90 TYR A CA 1
ATOM 703 C C . TYR A 1 90 ? -9.877 -1.970 11.780 1.00 90.94 90 TYR A C 1
ATOM 705 O O . TYR A 1 90 ? -9.353 -1.979 12.895 1.00 90.94 90 TYR A O 1
ATOM 713 N N . TYR A 1 91 ? -11.102 -1.475 11.590 1.00 87.06 91 TYR A N 1
ATOM 714 C CA . TYR A 1 91 ? -11.894 -0.917 12.680 1.00 87.06 91 TYR A CA 1
ATOM 715 C C . TYR A 1 91 ? -12.178 -1.946 13.780 1.00 87.06 91 TYR A C 1
ATOM 717 O O . TYR A 1 91 ? -11.991 -1.659 14.965 1.00 87.06 91 TYR A O 1
ATOM 725 N N . MET A 1 92 ? -12.578 -3.164 13.416 1.00 87.62 92 MET A N 1
ATOM 726 C CA . MET A 1 92 ? -12.779 -4.233 14.397 1.00 87.62 92 MET A CA 1
ATOM 727 C C . MET A 1 92 ? -11.480 -4.571 15.136 1.00 87.62 92 MET A C 1
ATOM 729 O O . MET A 1 92 ? -11.482 -4.721 16.360 1.00 87.62 92 MET A O 1
ATOM 733 N N . PHE A 1 93 ? -10.361 -4.618 14.413 1.00 88.12 93 PHE A N 1
ATOM 734 C CA . PHE A 1 93 ? -9.052 -4.908 14.974 1.00 88.12 93 PHE A CA 1
ATOM 735 C C . PHE A 1 93 ? -8.609 -3.839 15.976 1.00 88.12 93 PHE A C 1
ATOM 737 O O . PHE A 1 93 ? -8.242 -4.193 17.097 1.00 88.12 93 PHE A O 1
ATOM 744 N N . THR A 1 94 ? -8.720 -2.547 15.635 1.00 85.88 94 THR A N 1
ATOM 745 C CA . THR A 1 94 ? -8.359 -1.430 16.534 1.00 85.88 94 THR A CA 1
ATOM 746 C C . THR A 1 94 ? -9.029 -1.547 17.904 1.00 85.88 94 THR A C 1
ATOM 748 O O . THR A 1 94 ? -8.357 -1.411 18.922 1.00 85.88 94 THR A O 1
ATOM 751 N N . LYS A 1 95 ? -10.320 -1.906 17.949 1.00 83.12 95 LYS A N 1
ATOM 752 C CA . LYS A 1 95 ? -11.065 -2.107 19.204 1.00 83.12 95 LYS A CA 1
ATOM 753 C C . LYS A 1 95 ? -10.546 -3.268 20.044 1.00 83.12 95 LYS A C 1
ATOM 755 O O . LYS A 1 95 ? -10.621 -3.226 21.268 1.00 83.12 95 LYS A O 1
ATOM 760 N N . SER A 1 96 ? -10.068 -4.321 19.389 1.00 83.50 96 SER A N 1
ATOM 761 C CA . SER A 1 96 ? -9.540 -5.515 20.054 1.00 83.50 96 SER A CA 1
ATOM 762 C C . SER A 1 96 ? -8.064 -5.392 20.446 1.00 83.50 96 SER A C 1
ATOM 764 O O . SER A 1 96 ? -7.592 -6.155 21.289 1.00 83.50 96 SER A O 1
ATOM 766 N N . LEU A 1 97 ? -7.338 -4.422 19.872 1.00 82.94 97 LEU A N 1
ATOM 767 C CA . LEU A 1 97 ? -5.890 -4.292 20.026 1.00 82.94 97 LEU A CA 1
ATOM 768 C C . LEU A 1 97 ? -5.477 -4.093 21.487 1.00 82.94 97 LEU A C 1
ATOM 770 O O . LEU A 1 97 ? -4.511 -4.710 21.923 1.00 82.94 97 LEU A O 1
ATOM 774 N N . GLN A 1 98 ? -6.204 -3.274 22.253 1.00 75.81 98 GLN A N 1
ATOM 775 C CA . GLN A 1 98 ? -5.858 -3.033 23.656 1.00 75.81 98 GLN A CA 1
ATOM 776 C C . GLN A 1 98 ? -5.903 -4.330 24.474 1.00 75.81 98 GLN A C 1
ATOM 778 O O . GLN A 1 98 ? -4.956 -4.630 25.191 1.00 75.81 98 GLN A O 1
ATOM 783 N N . GLY A 1 99 ? -6.934 -5.160 24.279 1.00 77.31 99 GLY A N 1
ATOM 784 C CA . GLY A 1 99 ? -7.026 -6.465 24.939 1.00 77.31 99 GLY A CA 1
ATOM 785 C C . GLY A 1 99 ? -5.911 -7.432 24.525 1.00 77.31 99 GLY A C 1
ATOM 786 O O . GLY A 1 99 ? -5.452 -8.230 25.340 1.00 77.31 99 GLY A O 1
ATOM 787 N N . LEU A 1 100 ? -5.431 -7.342 23.279 1.00 77.88 100 LEU A N 1
ATOM 788 C CA . LEU A 1 100 ? -4.273 -8.110 22.815 1.00 77.88 100 LEU A CA 1
ATOM 789 C C . LEU A 1 100 ? -2.968 -7.630 23.472 1.00 77.88 100 LEU A C 1
ATOM 791 O O . LEU A 1 100 ? -2.142 -8.453 23.866 1.00 77.88 100 LEU A O 1
ATOM 795 N N . LEU A 1 101 ? -2.786 -6.313 23.606 1.00 77.69 101 LEU A N 1
ATOM 796 C CA . LEU A 1 101 ? -1.615 -5.709 24.244 1.00 77.69 101 LEU A CA 1
ATOM 797 C C . LEU A 1 101 ? -1.572 -5.981 25.752 1.00 77.69 101 LEU A C 1
ATOM 799 O O . LEU A 1 101 ? -0.502 -6.269 26.282 1.00 77.69 101 LEU A O 1
ATOM 803 N N . ASP A 1 102 ? -2.720 -5.964 26.428 1.00 72.50 102 ASP A N 1
ATOM 804 C CA . ASP A 1 102 ? -2.819 -6.250 27.864 1.00 72.50 102 ASP A CA 1
ATOM 805 C C . ASP A 1 102 ? -2.414 -7.704 28.193 1.00 72.50 102 ASP A C 1
ATOM 807 O O . ASP A 1 102 ? -1.879 -7.981 29.267 1.00 72.50 102 ASP A O 1
ATOM 811 N N . GLY A 1 103 ? -2.617 -8.641 27.257 1.00 67.75 103 GLY A N 1
ATOM 812 C CA . GLY A 1 103 ? -2.166 -10.035 27.372 1.00 67.75 103 GLY A CA 1
ATOM 813 C C . GLY A 1 103 ? -0.678 -10.247 27.065 1.00 67.75 103 GLY A C 1
ATOM 814 O O . GLY A 1 103 ? -0.121 -11.307 27.354 1.00 67.75 103 GLY A O 1
ATOM 815 N N . LEU A 1 104 ? -0.014 -9.238 26.502 1.00 68.44 104 LEU A N 1
ATOM 816 C CA . LEU A 1 104 ? 1.378 -9.260 26.062 1.00 68.44 104 LEU A CA 1
ATOM 817 C C . LEU A 1 104 ? 2.299 -8.848 27.218 1.00 68.44 104 LEU A C 1
ATOM 819 O O . LEU A 1 104 ? 3.083 -7.913 27.109 1.00 68.44 104 LEU A O 1
ATOM 823 N N . VAL A 1 105 ? 2.207 -9.549 28.351 1.00 64.75 105 VAL A N 1
ATOM 824 C CA . VAL A 1 105 ? 3.182 -9.423 29.443 1.00 64.75 105 VAL A CA 1
ATOM 825 C C . VAL A 1 105 ? 4.237 -10.505 29.229 1.00 64.75 105 VAL A C 1
ATOM 827 O O . VAL A 1 105 ? 3.999 -11.668 29.574 1.00 64.75 105 VAL A O 1
ATOM 830 N N . PRO A 1 106 ? 5.411 -10.186 28.654 1.00 65.50 106 PRO A N 1
ATOM 831 C CA . PRO A 1 106 ? 6.424 -11.180 28.376 1.00 65.50 106 PRO A CA 1
ATOM 832 C C . PRO A 1 106 ? 7.184 -11.438 29.675 1.00 65.50 106 PRO A C 1
ATOM 834 O O . PRO A 1 106 ? 8.328 -11.031 29.842 1.00 65.50 106 PRO A O 1
ATOM 837 N N . ASN A 1 107 ? 6.535 -12.102 30.631 1.00 62.78 107 ASN A N 1
ATOM 838 C CA . ASN A 1 107 ? 7.167 -12.429 31.905 1.00 62.78 107 ASN A CA 1
ATOM 839 C C . ASN A 1 107 ? 8.345 -13.391 31.701 1.00 62.78 107 ASN A C 1
ATOM 841 O O . ASN A 1 107 ? 9.267 -13.383 32.512 1.00 62.78 107 ASN A O 1
ATOM 845 N N . LYS A 1 108 ? 8.341 -14.188 30.617 1.00 61.06 108 LYS A N 1
ATOM 846 C CA . LYS A 1 108 ? 9.460 -15.035 30.177 1.00 61.06 108 LYS A CA 1
ATOM 847 C C . LYS A 1 108 ? 9.387 -15.295 28.660 1.00 61.06 108 LYS A C 1
ATOM 849 O O . LYS A 1 108 ? 8.506 -16.020 28.216 1.00 61.06 108 LYS A O 1
ATOM 854 N N . LEU A 1 109 ? 10.310 -14.731 27.873 1.00 61.94 109 LEU A N 1
ATOM 855 C CA . LEU A 1 109 ? 10.417 -14.997 26.420 1.00 61.94 109 LEU A CA 1
ATOM 856 C C . LEU A 1 109 ? 11.272 -16.228 26.104 1.00 61.94 109 LEU A C 1
ATOM 858 O O . LEU A 1 109 ? 11.006 -16.945 25.148 1.00 61.94 109 LEU A O 1
ATOM 862 N N . HIS A 1 110 ? 12.268 -16.501 26.945 1.00 68.62 110 HIS A N 1
ATOM 863 C CA . HIS A 1 110 ? 13.112 -17.683 26.858 1.00 68.62 110 HIS A CA 1
ATOM 864 C C . HIS A 1 110 ? 13.260 -18.250 28.268 1.00 68.62 110 HIS A C 1
ATOM 866 O O . HIS A 1 110 ? 13.947 -17.673 29.109 1.00 68.62 110 HIS A O 1
ATOM 872 N N . GLN A 1 111 ? 12.592 -19.365 28.551 1.00 59.25 111 GLN A N 1
ATOM 873 C CA . GLN A 1 111 ? 13.009 -20.227 29.649 1.00 59.25 111 GLN A CA 1
ATOM 874 C C . GLN A 1 111 ? 13.992 -21.223 29.061 1.00 59.25 111 GLN A C 1
ATOM 876 O O . GLN A 1 111 ? 13.585 -22.186 28.425 1.00 59.25 111 GLN A O 1
ATOM 881 N N . ILE A 1 112 ? 15.288 -20.975 29.246 1.00 60.34 112 ILE A N 1
ATOM 88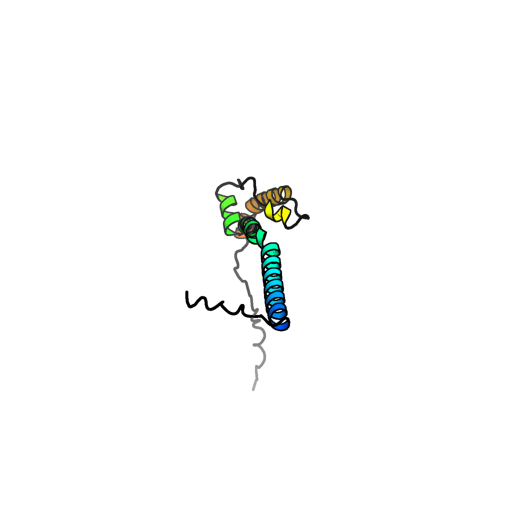2 C CA . ILE A 1 112 ? 16.229 -22.089 29.254 1.00 60.34 112 ILE A CA 1
ATOM 883 C C . ILE A 1 112 ? 15.925 -22.810 30.564 1.00 60.34 112 ILE A C 1
ATOM 885 O O . ILE A 1 112 ? 16.228 -22.298 31.644 1.00 60.34 112 ILE A O 1
ATOM 889 N N . GLU A 1 113 ? 15.226 -23.937 30.474 1.00 57.94 113 GLU A N 1
ATOM 890 C CA . GLU A 1 113 ? 15.112 -24.876 31.581 1.00 57.94 113 GLU A CA 1
ATOM 891 C C . GLU A 1 113 ? 16.522 -25.388 31.894 1.00 57.94 113 GLU A C 1
ATOM 893 O O . GLU A 1 113 ? 16.993 -26.367 31.324 1.00 57.94 113 GLU A O 1
ATOM 898 N N . ASN A 1 114 ? 17.230 -24.700 32.790 1.00 54.25 114 ASN A N 1
ATOM 899 C CA . ASN A 1 114 ? 18.363 -25.298 33.481 1.00 54.25 114 ASN A CA 1
ATOM 900 C C . ASN A 1 114 ? 17.773 -26.328 34.444 1.00 54.25 114 ASN A C 1
ATOM 902 O O . ASN A 1 114 ? 17.424 -26.009 35.581 1.00 54.25 114 ASN A O 1
ATOM 906 N N . ASN A 1 115 ? 17.569 -27.538 33.932 1.00 49.91 115 ASN A N 1
ATOM 907 C CA . ASN A 1 115 ? 17.069 -28.667 34.692 1.00 49.91 115 ASN A CA 1
ATOM 908 C C . ASN A 1 115 ? 18.10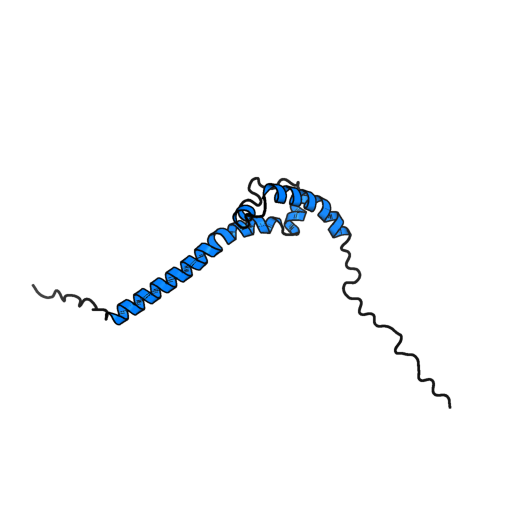0 -28.998 35.796 1.00 49.91 115 ASN A C 1
ATOM 910 O O . ASN A 1 115 ? 19.243 -29.301 35.459 1.00 49.91 115 ASN A O 1
ATOM 914 N N . PRO A 1 116 ? 17.769 -28.946 37.101 1.00 51.97 116 PRO A N 1
ATOM 915 C CA . PRO A 1 116 ? 18.746 -29.186 38.171 1.00 51.97 116 PRO A CA 1
ATOM 916 C C . PRO A 1 116 ? 19.137 -30.663 38.361 1.00 51.97 116 PRO A C 1
ATOM 918 O O . PRO A 1 116 ? 19.718 -31.003 39.387 1.00 51.97 116 PRO A O 1
ATOM 921 N N . LEU A 1 117 ? 18.800 -31.558 37.427 1.00 50.75 117 LEU A N 1
ATOM 922 C CA . LEU A 1 117 ? 18.924 -33.008 37.623 1.00 50.75 117 LEU A CA 1
ATOM 923 C C . LEU A 1 117 ? 20.289 -33.607 37.245 1.00 50.75 117 LEU A C 1
ATOM 925 O O . LEU A 1 117 ? 20.497 -34.790 37.485 1.00 50.75 117 LEU A O 1
ATOM 929 N N . ASP A 1 118 ? 21.252 -32.815 36.7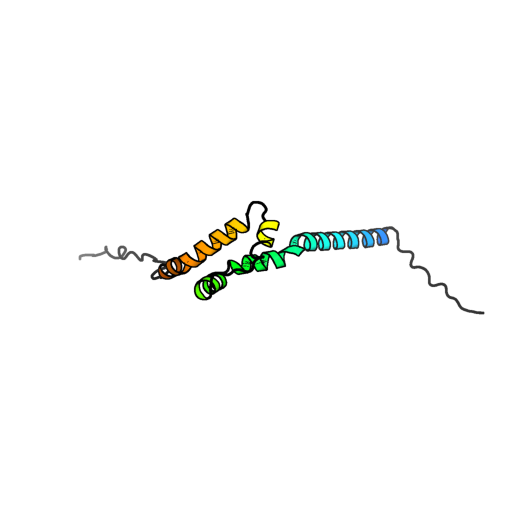72 1.00 51.72 118 ASP A N 1
ATOM 930 C CA . ASP A 1 118 ? 22.609 -33.315 36.479 1.00 51.72 118 ASP A CA 1
ATOM 931 C C . ASP A 1 118 ? 23.541 -33.323 37.710 1.00 51.72 118 ASP A C 1
ATOM 933 O O . ASP A 1 118 ? 24.756 -33.446 37.571 1.00 51.72 118 ASP A O 1
ATOM 937 N N . ASN A 1 119 ? 23.000 -33.184 38.927 1.00 50.25 119 ASN A N 1
ATOM 938 C CA . ASN A 1 119 ? 23.797 -33.050 40.151 1.00 50.25 119 ASN A CA 1
ATOM 939 C C . ASN A 1 119 ? 23.401 -34.008 41.285 1.00 50.25 119 ASN A C 1
ATOM 941 O O . ASN A 1 119 ? 23.514 -33.666 42.458 1.00 50.25 119 ASN A O 1
ATOM 945 N N . GLU A 1 120 ? 23.008 -35.238 40.964 1.00 51.25 120 GLU A N 1
ATOM 946 C CA . GLU A 1 120 ? 23.110 -36.342 41.921 1.00 51.25 120 GLU A CA 1
ATOM 947 C C . GLU A 1 120 ? 23.671 -37.577 41.224 1.00 51.25 120 GLU A C 1
ATOM 949 O O . GLU A 1 120 ? 22.968 -38.201 40.437 1.00 51.25 120 GLU A O 1
ATOM 954 N N . SER A 1 121 ? 24.936 -37.918 41.510 1.00 50.78 121 SER A N 1
ATOM 955 C CA . SER A 1 121 ? 25.427 -39.296 41.728 1.00 50.78 121 SER A CA 1
ATOM 956 C C . SER A 1 121 ? 26.956 -39.369 41.663 1.00 50.78 121 SER A C 1
ATOM 958 O O . SER A 1 121 ? 27.479 -39.895 40.692 1.00 50.78 121 SER A O 1
ATOM 960 N N . ILE A 1 122 ? 27.680 -38.926 42.700 1.00 45.28 122 ILE A N 1
ATOM 961 C CA . ILE A 1 122 ? 28.861 -39.669 43.183 1.00 45.28 122 ILE A CA 1
ATOM 962 C C . ILE A 1 122 ? 28.980 -39.460 44.707 1.00 45.28 122 ILE A C 1
ATOM 964 O O . ILE A 1 122 ? 29.721 -38.604 45.183 1.00 45.28 122 ILE A O 1
ATOM 968 N N . LEU A 1 123 ? 28.248 -40.262 45.486 1.00 47.09 123 LEU A N 1
ATOM 969 C CA . LEU A 1 123 ? 28.666 -40.610 46.847 1.00 47.09 123 LEU A CA 1
ATOM 970 C C . LEU A 1 123 ? 29.632 -41.796 46.719 1.00 47.09 123 LEU A C 1
ATOM 972 O O . LEU A 1 123 ? 29.187 -42.912 46.457 1.00 47.09 123 LEU A O 1
ATOM 976 N N . ILE A 1 124 ? 30.939 -41.560 46.871 1.00 45.34 124 ILE A N 1
ATOM 977 C CA . ILE A 1 124 ? 31.896 -42.640 47.151 1.00 45.34 124 ILE A CA 1
ATOM 978 C C . ILE A 1 124 ? 31.945 -42.791 48.670 1.00 45.34 124 ILE A C 1
ATOM 980 O O . ILE A 1 124 ? 32.383 -41.879 49.368 1.00 45.34 124 ILE A O 1
ATOM 984 N N . TYR A 1 125 ? 31.442 -43.920 49.163 1.00 42.62 125 TYR A N 1
ATOM 985 C CA . TYR A 1 125 ? 31.780 -44.433 50.486 1.00 42.62 125 TYR A CA 1
ATOM 986 C C . TYR A 1 125 ? 33.146 -45.120 50.398 1.00 42.62 125 TYR A C 1
ATOM 988 O O . TYR A 1 125 ? 33.292 -46.022 49.578 1.00 42.62 125 TYR A O 1
ATOM 996 N N . ASP A 1 126 ? 34.083 -44.703 51.248 1.00 41.03 126 ASP A N 1
ATOM 997 C CA . ASP A 1 126 ? 35.059 -45.557 51.943 1.00 41.03 126 ASP A CA 1
ATOM 998 C C . ASP A 1 126 ? 35.432 -44.892 53.279 1.00 41.03 126 ASP A C 1
ATOM 1000 O O . ASP A 1 126 ? 35.844 -43.707 53.263 1.00 41.03 126 ASP A O 1
#

pLDDT: mean 77.78, std 14.85, range [41.03, 96.56]

Sequence (126 aa):
MAGEIAMDETVMLASERYKTTVYFVVLDTIINAISTRFCEAKEILKDLSLLSPQRILFYSNNGPELPEDAFEDIGKWLPSIDPSNLGTEYYMFTKSLQGLLDGLVPNKLHQIENNPLDNESILIYD

Secondary structure (DSSP, 8-state):
-------------HHHHHHHHHHHHHHHHHHHHHHHHHTTHHHHHHHHHHTSHHHHHHHHHH-----TTTTHHHHHH-TTS-HHHHHHHHHHHHHHHHHHHHT---S-S------GGGG-------

Organism: NCBI:txid13131

Foldseek 3Di:
DDDPPPDPPPPQDPVNVVVVVVVVVVVVVVVCVVCVVCVLVVVVVVLVVCVDPVNLQVCLVPPVDDPPCRCVSVCVVPVVDDRVVVSVVSSVCSPCVVVVVVVPPCPDPDPPPPPPPVPDDDDDDD